Protein AF-A0AAV1ZI00-F1 (afdb_monomer)

Nearest PDB structures (foldseek):
  8e73-assembly1_S3  TM=2.969E-01  e=2.916E+00  Vigna radiata
  5xtb-assembly1_P  TM=3.028E-01  e=4.272E+00  Homo sapiens
  7zmg-assembly1_G  TM=2.239E-01  e=1.990E+00  Thermochaetoides thermophila DSM 1495
  7zd6-assembly1_5  TM=2.646E-01  e=4.272E+00  Ovis aries
  8esw-assembly1_S3  TM=1.887E-01  e=3.108E+00  Drosophila melanogaster

Mean predicted aligned error: 10.59 Å

Secondary structure (DSSP, 8-state):
----TT----GGGS-GGGEEEEEEEEETTTTEEEEEEEEEEEE-TT------TTS-HHHHS----PPPPHHHHHHHHHHHHHHHHHHHHHHHHHHHHT-

Solvent-accessible surface area (backbone atoms only — not comparable to full-atom values): 6340 Å² total; per-residue (Å²): 135,88,86,54,98,80,74,80,80,64,76,83,25,38,58,74,88,37,48,42,46,62,48,77,47,75,40,84,88,80,73,42,78,44,76,46,79,44,96,64,68,40,70,45,96,84,57,65,78,42,48,53,91,94,56,58,68,85,73,28,44,81,77,80,82,61,80,75,52,71,66,60,56,47,51,53,50,53,52,52,53,50,53,50,52,53,50,51,51,55,52,53,50,54,58,54,76,75,106

Foldseek 3Di:
DDDDPPDDDDPVQWDPVQWDQWDWDQDPVVRDIDIDGDPDIDGDPPTDRQDDPPDDPVRSDPPPPDPDDPVVVVVVVVVVVVVVVVVVVVVVVVVVVVD

Radius of gyration: 23.46 Å; Cα contacts (8 Å, |Δi|>4): 67; chains: 1; bounding box: 43×38×74 Å

Structure (mmCIF, N/CA/C/O backbone):
data_AF-A0AAV1ZI00-F1
#
_entry.id   AF-A0AAV1ZI00-F1
#
loop_
_atom_site.group_PDB
_atom_site.id
_atom_site.type_symbol
_atom_site.label_atom_id
_atom_site.label_alt_id
_atom_site.label_comp_id
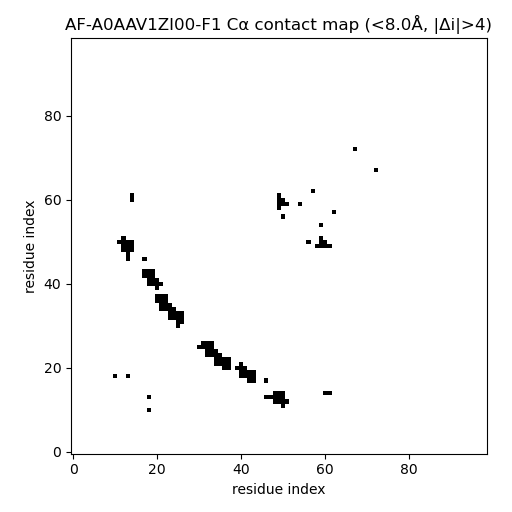_atom_site.label_asym_id
_atom_site.label_entity_id
_atom_site.label_seq_id
_atom_site.pdbx_PDB_ins_code
_atom_site.Cartn_x
_atom_site.Cartn_y
_atom_site.Cartn_z
_atom_site.occupancy
_atom_site.B_iso_or_equiv
_atom_site.auth_seq_id
_atom_site.auth_comp_id
_atom_site.auth_asym_id
_atom_site.auth_atom_id
_atom_site.pdbx_PDB_model_num
ATOM 1 N N . MET A 1 1 ? 12.706 9.751 -22.937 1.00 53.19 1 MET A N 1
ATOM 2 C CA . MET A 1 1 ? 12.880 8.283 -23.031 1.00 53.19 1 MET A CA 1
ATOM 3 C C . MET A 1 1 ? 11.884 7.757 -24.048 1.00 53.19 1 MET A C 1
ATOM 5 O O . MET A 1 1 ? 10.699 7.988 -23.867 1.00 53.19 1 MET A O 1
ATOM 9 N N . HIS A 1 2 ? 12.345 7.114 -25.122 1.00 57.88 2 HIS A N 1
ATOM 10 C CA . HIS A 1 2 ? 11.457 6.448 -26.078 1.00 57.88 2 HIS A CA 1
ATOM 11 C C . HIS A 1 2 ? 11.160 5.035 -25.565 1.00 57.88 2 HIS A C 1
ATOM 13 O O . HIS A 1 2 ? 12.054 4.189 -25.548 1.00 57.88 2 HIS A O 1
ATOM 19 N N . SER A 1 3 ? 9.933 4.773 -25.115 1.00 69.38 3 SER A N 1
ATOM 20 C CA . SER A 1 3 ? 9.495 3.423 -24.757 1.00 69.38 3 SER A CA 1
ATOM 21 C C . SER A 1 3 ? 9.164 2.647 -26.034 1.00 69.38 3 SER A C 1
ATOM 23 O O . SER A 1 3 ? 8.113 2.815 -26.644 1.00 69.38 3 SER A O 1
ATOM 25 N N . THR A 1 4 ? 10.085 1.793 -26.481 1.00 77.88 4 THR A N 1
ATOM 26 C CA . THR A 1 4 ? 9.754 0.786 -27.503 1.00 77.88 4 THR A CA 1
ATOM 27 C C . THR A 1 4 ? 9.128 -0.442 -26.837 1.00 77.88 4 THR A C 1
ATOM 29 O O . THR A 1 4 ? 9.425 -0.737 -25.679 1.00 77.88 4 THR A O 1
ATOM 32 N N . LYS A 1 5 ? 8.274 -1.177 -27.566 1.00 82.12 5 LYS A N 1
ATOM 33 C CA . LYS A 1 5 ? 7.484 -2.323 -27.060 1.00 82.12 5 LYS A CA 1
ATOM 34 C C . LYS A 1 5 ? 8.304 -3.425 -26.368 1.00 82.12 5 LYS A C 1
ATOM 36 O O . LYS A 1 5 ? 7.738 -4.231 -25.639 1.00 82.12 5 LYS A O 1
ATOM 41 N N . ASN A 1 6 ? 9.616 -3.467 -26.598 1.00 85.81 6 ASN A N 1
ATOM 42 C CA . ASN A 1 6 ? 10.498 -4.524 -26.109 1.00 85.81 6 ASN A CA 1
ATOM 43 C C . ASN A 1 6 ? 11.305 -4.128 -24.866 1.00 85.81 6 ASN A C 1
ATOM 45 O O . ASN A 1 6 ? 11.981 -4.984 -24.295 1.00 85.81 6 ASN A O 1
ATOM 49 N N . PHE A 1 7 ? 11.254 -2.866 -24.430 1.00 86.25 7 PHE A N 1
ATOM 50 C CA . PHE A 1 7 ? 11.915 -2.472 -23.191 1.00 86.25 7 PHE A CA 1
ATOM 51 C C . PHE A 1 7 ? 11.128 -2.983 -21.990 1.00 86.25 7 PHE A C 1
ATOM 53 O O . PHE A 1 7 ? 9.928 -2.751 -21.860 1.00 86.25 7 PHE A O 1
ATOM 60 N N . LYS A 1 8 ? 11.836 -3.675 -21.102 1.00 87.75 8 LYS A N 1
ATOM 61 C CA . LYS A 1 8 ? 11.314 -4.164 -19.831 1.00 87.75 8 LYS A CA 1
ATOM 62 C C . LYS A 1 8 ? 12.175 -3.601 -18.710 1.00 87.75 8 LYS A C 1
ATOM 64 O O . LYS A 1 8 ? 13.385 -3.464 -18.866 1.00 87.75 8 LYS A O 1
ATOM 69 N N . VAL A 1 9 ? 11.541 -3.307 -17.586 1.00 89.81 9 VAL A N 1
ATOM 70 C CA . VAL A 1 9 ? 12.194 -2.934 -16.329 1.00 89.81 9 VAL A CA 1
ATOM 71 C C . VAL A 1 9 ? 11.794 -3.955 -15.268 1.00 89.81 9 VAL A C 1
ATOM 73 O O . VAL A 1 9 ? 10.683 -4.486 -15.314 1.00 89.81 9 VAL A O 1
ATOM 76 N N . CYS A 1 10 ? 12.701 -4.287 -14.351 1.00 91.31 10 CYS A N 1
ATOM 77 C CA . CYS A 1 10 ? 12.381 -5.196 -13.251 1.00 91.31 10 CYS A CA 1
ATOM 78 C C . CYS A 1 10 ? 11.549 -4.491 -12.165 1.00 91.31 10 CYS A C 1
ATOM 80 O O . CYS A 1 10 ? 11.467 -3.262 -12.124 1.00 91.31 10 CYS A O 1
ATOM 82 N N . GLU A 1 11 ? 10.954 -5.269 -11.257 1.00 91.56 11 GLU A N 1
ATOM 83 C CA . GLU A 1 11 ? 10.088 -4.742 -10.190 1.00 91.56 11 GLU A CA 1
ATOM 84 C C . GLU A 1 11 ? 10.788 -3.756 -9.239 1.00 91.56 11 GLU A C 1
ATOM 86 O O . GLU A 1 11 ? 10.122 -2.932 -8.623 1.00 91.56 11 GLU A O 1
ATOM 91 N N . LEU A 1 12 ? 12.126 -3.776 -9.174 1.00 91.12 12 LEU A N 1
ATOM 92 C CA . LEU A 1 12 ? 12.928 -2.869 -8.342 1.00 91.12 12 LEU A CA 1
ATOM 93 C C . LEU A 1 12 ? 12.838 -1.399 -8.778 1.00 91.12 12 LEU A C 1
ATOM 95 O O . LEU A 1 12 ? 13.224 -0.509 -8.023 1.00 91.12 12 LEU A O 1
ATOM 99 N N . HIS A 1 13 ? 12.341 -1.141 -9.988 1.00 91.50 13 HIS A N 1
ATOM 100 C CA . HIS A 1 13 ? 12.126 0.213 -10.493 1.00 91.50 13 HIS A CA 1
ATOM 101 C C . HIS A 1 13 ? 10.803 0.840 -10.023 1.00 91.50 13 HIS A C 1
ATOM 103 O O . HIS A 1 13 ? 10.565 2.022 -10.281 1.00 91.50 13 HIS A O 1
ATOM 109 N N . PHE A 1 14 ? 9.953 0.074 -9.335 1.00 91.00 14 PHE A N 1
ATOM 110 C CA . PHE A 1 14 ? 8.647 0.505 -8.837 1.00 91.00 14 PHE A CA 1
ATOM 111 C C . PHE A 1 14 ? 8.638 0.607 -7.310 1.00 91.00 14 PHE A C 1
ATOM 113 O O . PHE A 1 14 ? 9.426 -0.035 -6.614 1.00 91.00 14 PHE A O 1
ATOM 120 N N . ASP A 1 15 ? 7.704 1.394 -6.776 1.00 89.12 15 ASP A N 1
ATOM 121 C CA . ASP A 1 15 ? 7.421 1.385 -5.344 1.00 89.12 15 ASP A CA 1
ATOM 122 C C . ASP A 1 15 ? 6.852 0.007 -4.943 1.00 89.12 15 ASP A C 1
ATOM 124 O O . ASP A 1 15 ? 5.958 -0.508 -5.623 1.00 89.12 15 ASP A O 1
ATOM 128 N N . PRO A 1 16 ? 7.312 -0.612 -3.838 1.00 89.81 16 PRO A N 1
ATOM 129 C CA . PRO A 1 16 ? 6.810 -1.914 -3.403 1.00 89.81 16 PRO A CA 1
ATOM 130 C C . PRO A 1 16 ? 5.290 -1.969 -3.223 1.00 89.81 16 PRO A C 1
ATOM 132 O O . PRO A 1 16 ? 4.700 -3.034 -3.408 1.00 89.81 16 PRO A O 1
ATOM 135 N N . ALA A 1 17 ? 4.657 -0.840 -2.888 1.00 89.62 17 ALA A N 1
ATOM 136 C CA . ALA A 1 17 ? 3.209 -0.745 -2.750 1.00 89.62 17 ALA A CA 1
ATOM 137 C C . ALA A 1 17 ? 2.470 -0.888 -4.086 1.00 89.62 17 ALA A C 1
ATOM 139 O O . ALA A 1 17 ? 1.282 -1.202 -4.071 1.00 89.62 17 ALA A O 1
ATOM 140 N N . ASP A 1 18 ? 3.134 -0.651 -5.217 1.00 92.25 18 ASP A N 1
ATOM 141 C CA . ASP A 1 18 ? 2.555 -0.737 -6.562 1.00 92.25 18 ASP A CA 1
ATOM 142 C C . ASP A 1 18 ?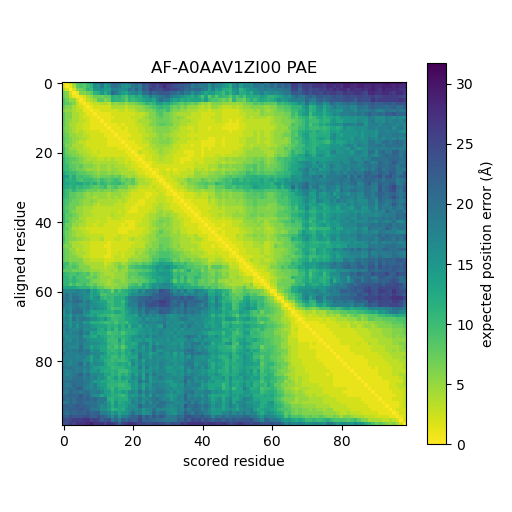 2.724 -2.118 -7.199 1.00 92.25 18 ASP A C 1
ATOM 144 O O . ASP A 1 18 ? 2.161 -2.391 -8.260 1.00 92.25 18 ASP A O 1
ATOM 148 N N . VAL A 1 19 ? 3.412 -3.026 -6.504 1.00 94.69 19 VAL A N 1
ATOM 149 C CA . VAL A 1 19 ? 3.537 -4.437 -6.868 1.00 94.69 19 VAL A CA 1
ATOM 150 C C . VAL A 1 19 ? 2.537 -5.261 -6.048 1.00 94.69 19 VAL A C 1
ATOM 152 O O . VAL A 1 19 ? 2.748 -5.557 -4.869 1.00 94.69 19 VAL A O 1
ATOM 155 N N . ARG A 1 20 ? 1.436 -5.674 -6.682 1.00 95.25 20 ARG A N 1
ATOM 156 C CA . ARG A 1 20 ? 0.424 -6.572 -6.109 1.00 95.25 20 ARG A CA 1
ATOM 157 C C . ARG A 1 20 ? 0.989 -7.990 -5.997 1.00 95.25 20 ARG A C 1
ATOM 159 O O . ARG A 1 20 ? 1.233 -8.653 -7.004 1.00 95.25 20 ARG A O 1
ATOM 166 N N . ARG A 1 21 ? 1.166 -8.460 -4.758 1.00 95.88 21 ARG A N 1
ATOM 167 C CA . ARG A 1 21 ? 1.609 -9.832 -4.425 1.00 95.88 21 ARG A CA 1
ATOM 168 C C . ARG A 1 21 ? 0.494 -10.722 -3.883 1.00 95.88 21 ARG A C 1
ATOM 170 O O . ARG A 1 21 ? 0.646 -11.936 -3.866 1.00 95.88 21 ARG A O 1
ATOM 177 N N . HIS A 1 22 ? -0.623 -10.126 -3.482 1.00 95.62 22 HIS A N 1
ATOM 178 C CA . HIS A 1 22 ? -1.772 -10.832 -2.933 1.00 95.62 22 HIS A CA 1
ATOM 179 C C . HIS A 1 22 ? -3.040 -10.435 -3.687 1.00 95.62 22 HIS A C 1
ATOM 181 O O . HIS A 1 22 ? -3.139 -9.321 -4.206 1.00 95.62 22 HIS A O 1
ATOM 187 N N . SER A 1 23 ? -3.992 -11.359 -3.749 1.00 93.44 23 SER A N 1
ATOM 188 C CA . SER A 1 23 ? -5.365 -11.114 -4.175 1.00 93.44 23 SER A CA 1
ATOM 189 C C . SER A 1 23 ? -6.297 -11.279 -2.990 1.00 93.44 23 SER A C 1
ATOM 191 O O . SER A 1 23 ? -6.140 -12.213 -2.201 1.00 93.44 23 SER A O 1
ATOM 193 N N . GLU A 1 24 ? -7.284 -10.402 -2.910 1.00 94.25 24 GLU A N 1
ATOM 194 C CA . GLU A 1 24 ? -8.301 -10.418 -1.870 1.00 94.25 24 GLU A CA 1
ATOM 195 C C . GLU A 1 24 ? -9.653 -10.771 -2.485 1.00 94.25 24 GLU A C 1
ATOM 197 O O . GLU A 1 24 ? -9.987 -10.331 -3.588 1.00 94.25 24 GLU A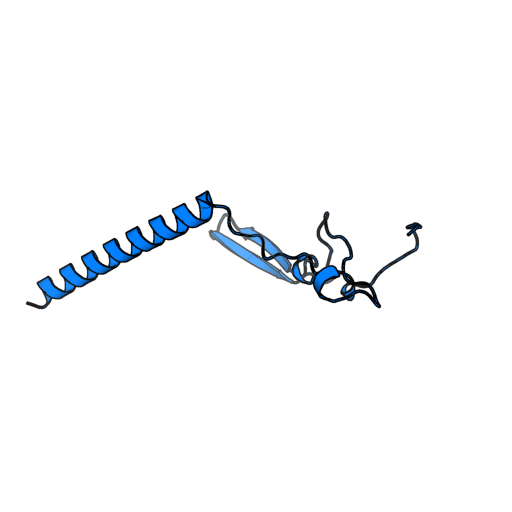 O 1
ATOM 202 N N . TYR A 1 25 ? -10.421 -11.588 -1.776 1.00 94.38 25 TYR A N 1
ATOM 203 C CA . TYR A 1 25 ? -11.778 -11.962 -2.139 1.00 94.38 25 TYR A CA 1
ATOM 204 C C . TYR A 1 25 ? -12.654 -11.927 -0.894 1.00 94.38 25 TYR A C 1
ATOM 206 O O . TYR A 1 25 ? -12.318 -12.519 0.129 1.00 94.38 25 TYR A O 1
ATOM 214 N N . PHE A 1 26 ? -13.785 -11.236 -0.977 1.00 95.75 26 PHE A N 1
ATOM 215 C CA . PHE A 1 26 ? -14.743 -11.195 0.116 1.00 95.75 26 PHE A CA 1
ATOM 216 C C . PHE A 1 26 ? -15.746 -12.342 -0.020 1.00 95.75 26 PHE A C 1
ATOM 218 O O . PHE A 1 26 ? -16.491 -12.410 -1.000 1.00 95.75 26 PHE A O 1
ATOM 225 N N . ASP A 1 27 ? -15.785 -13.229 0.972 1.00 94.88 27 ASP A N 1
ATOM 226 C CA . ASP A 1 27 ? -16.783 -14.289 1.040 1.00 94.88 27 ASP A CA 1
ATOM 227 C C . ASP A 1 27 ? -18.033 -13.792 1.776 1.00 94.88 27 ASP A C 1
ATOM 229 O O . ASP A 1 27 ? -18.070 -13.697 3.004 1.00 94.88 27 ASP A O 1
ATOM 233 N N . ALA A 1 28 ? -19.088 -13.518 1.008 1.00 93.12 28 ALA A N 1
ATOM 234 C CA . ALA A 1 28 ? -20.358 -13.020 1.526 1.00 93.12 28 ALA A CA 1
ATOM 235 C C . ALA A 1 28 ? -21.076 -13.997 2.474 1.00 93.12 28 ALA A C 1
ATOM 237 O O . ALA A 1 28 ? -21.914 -13.565 3.262 1.00 93.12 28 ALA A O 1
ATOM 238 N N . LYS A 1 29 ? -20.778 -15.303 2.420 1.00 93.00 29 LYS A N 1
ATOM 239 C CA . LYS A 1 29 ? -21.435 -16.301 3.281 1.00 93.00 29 LYS A CA 1
ATOM 240 C C . LYS A 1 29 ? -20.821 -16.352 4.672 1.00 93.00 29 LYS A C 1
ATOM 242 O O . LYS A 1 29 ? -21.537 -16.520 5.653 1.00 93.00 29 LYS A O 1
ATOM 247 N N . THR A 1 30 ? -19.498 -16.239 4.754 1.00 91.81 30 THR A N 1
ATOM 248 C CA . THR A 1 30 ? -18.768 -16.275 6.029 1.00 91.81 30 THR A CA 1
ATOM 249 C C . THR A 1 30 ? -18.492 -14.882 6.590 1.00 91.81 30 THR A C 1
ATOM 251 O O . THR A 1 30 ? -18.118 -14.767 7.756 1.00 91.81 30 THR A O 1
ATOM 254 N N . GLY A 1 31 ? -18.669 -13.834 5.778 1.00 93.50 31 GLY A N 1
ATOM 255 C CA . GLY A 1 31 ? -18.352 -12.450 6.127 1.00 93.50 31 GLY A CA 1
ATOM 256 C C . GLY A 1 31 ? -16.849 -12.188 6.249 1.00 93.50 31 GLY A C 1
ATOM 257 O O . GLY A 1 31 ? -16.451 -11.197 6.858 1.00 93.50 31 GLY A O 1
ATOM 258 N N . LYS A 1 32 ? -16.003 -13.085 5.726 1.00 94.19 32 LYS A N 1
ATOM 259 C CA . LYS A 1 32 ? -14.544 -13.017 5.873 1.00 94.19 32 LYS A CA 1
ATOM 260 C C . LYS A 1 32 ? -13.880 -12.527 4.592 1.00 94.19 32 LYS A C 1
ATOM 262 O O . LYS A 1 32 ? -14.257 -12.918 3.488 1.00 94.19 32 LYS A O 1
ATOM 267 N N . LEU A 1 33 ? -12.836 -11.717 4.757 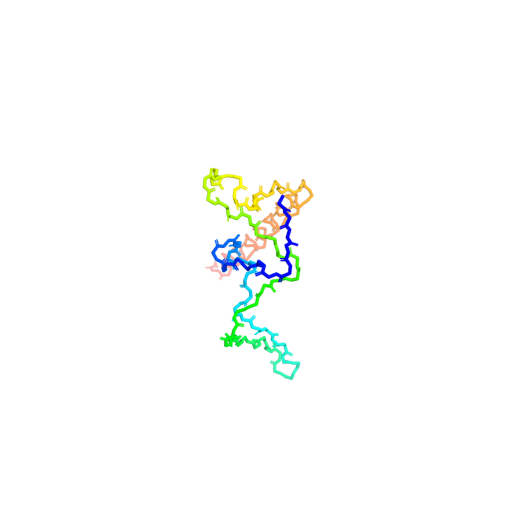1.00 95.44 33 LEU A N 1
ATOM 268 C CA . LEU A 1 33 ? -11.913 -11.381 3.680 1.00 95.44 33 LEU A CA 1
ATOM 269 C C . LEU A 1 33 ? -10.869 -12.495 3.559 1.00 95.44 33 LEU A C 1
ATOM 271 O O . LEU A 1 33 ? -10.128 -12.771 4.501 1.00 95.44 33 LEU A O 1
ATOM 275 N N . LEU A 1 34 ? -10.836 -13.151 2.406 1.00 95.19 34 LEU A N 1
ATOM 276 C CA . LEU A 1 34 ? -9.856 -14.172 2.071 1.00 95.19 34 LEU A CA 1
ATOM 277 C C . LEU A 1 34 ? -8.714 -13.525 1.296 1.00 95.19 34 LEU A C 1
ATOM 279 O O . LEU A 1 34 ? -8.943 -12.858 0.289 1.00 95.19 34 LEU A O 1
ATOM 283 N N . THR A 1 35 ? -7.483 -13.763 1.736 1.00 95.88 35 THR A N 1
ATOM 284 C CA . THR A 1 35 ? -6.278 -13.265 1.069 1.00 95.88 35 THR A CA 1
ATOM 285 C C . THR A 1 35 ? -5.443 -14.446 0.593 1.00 95.88 35 THR A C 1
ATOM 287 O O . THR A 1 35 ? -5.148 -15.356 1.366 1.00 95.88 35 THR A O 1
ATOM 290 N N . ALA A 1 36 ? -5.049 -14.435 -0.679 1.00 95.38 36 ALA A N 1
ATOM 291 C CA . ALA A 1 36 ? -4.203 -15.460 -1.284 1.00 95.38 36 ALA A CA 1
ATOM 292 C C . ALA A 1 36 ? -2.976 -14.826 -1.948 1.00 95.38 36 ALA A C 1
ATOM 294 O O . ALA A 1 36 ? -3.076 -13.769 -2.570 1.00 95.38 36 ALA A O 1
ATOM 295 N N . ALA A 1 37 ? -1.814 -15.471 -1.830 1.00 96.75 37 ALA A N 1
ATOM 296 C CA . ALA A 1 37 ? -0.599 -15.040 -2.515 1.00 96.75 37 ALA A CA 1
ATOM 297 C C . ALA A 1 37 ? -0.672 -15.369 -4.014 1.00 96.75 37 ALA A C 1
ATOM 299 O O . ALA A 1 37 ? -1.080 -16.462 -4.410 1.00 96.75 37 ALA A O 1
ATOM 300 N N . LEU A 1 38 ? -0.256 -14.425 -4.855 1.00 95.19 38 LEU A N 1
ATOM 301 C CA . LEU A 1 38 ? -0.155 -14.622 -6.296 1.00 95.19 38 LEU A CA 1
ATOM 302 C C . LEU A 1 38 ? 1.139 -15.368 -6.627 1.00 95.19 38 LEU A C 1
ATOM 304 O O . LEU A 1 38 ? 2.212 -14.992 -6.164 1.00 95.19 38 LEU A O 1
ATOM 308 N N . SER A 1 39 ? 1.053 -16.377 -7.497 1.00 95.12 39 SER A N 1
ATOM 309 C CA . SER A 1 39 ? 2.239 -17.074 -8.021 1.00 95.12 39 SER A CA 1
ATOM 310 C C . SER A 1 39 ? 3.152 -16.151 -8.832 1.00 95.12 39 SER A C 1
ATOM 312 O O . SER A 1 39 ? 4.365 -16.332 -8.851 1.00 95.12 39 SER A O 1
ATOM 314 N N . GLN A 1 40 ? 2.564 -15.151 -9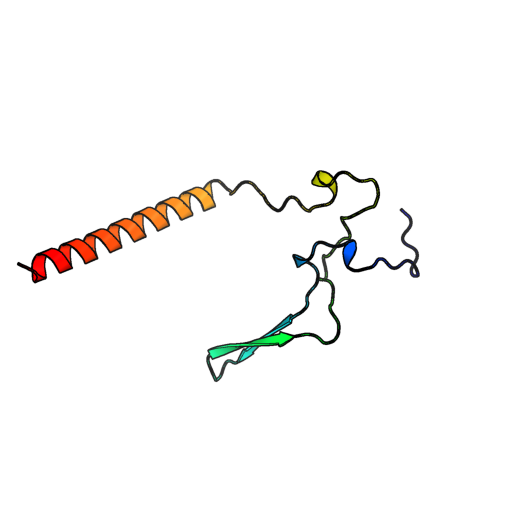.493 1.00 93.69 40 GLN A N 1
ATOM 315 C CA . GLN A 1 40 ? 3.268 -14.107 -10.224 1.00 93.69 40 GLN A CA 1
ATOM 316 C C . GLN A 1 40 ? 2.795 -12.735 -9.732 1.00 93.69 40 GLN A C 1
ATOM 318 O O . GLN A 1 40 ? 1.607 -12.419 -9.881 1.00 93.69 40 GLN A O 1
ATOM 323 N N . PRO A 1 41 ? 3.694 -11.914 -9.158 1.00 94.75 41 PRO A N 1
ATOM 324 C CA . PRO A 1 41 ? 3.391 -10.531 -8.824 1.00 94.75 41 PRO A CA 1
ATOM 325 C C . PRO A 1 41 ? 2.959 -9.742 -10.061 1.00 94.75 41 PRO A C 1
ATOM 327 O O . PRO A 1 41 ? 3.444 -9.978 -11.170 1.00 94.75 41 PRO A O 1
ATOM 330 N N . ARG A 1 42 ? 2.047 -8.788 -9.874 1.00 94.75 42 ARG A N 1
ATOM 331 C CA . ARG A 1 42 ? 1.548 -7.919 -10.949 1.00 94.75 42 ARG A CA 1
ATOM 332 C C . ARG A 1 42 ? 1.668 -6.465 -10.534 1.00 94.75 42 ARG A C 1
ATOM 334 O O . ARG A 1 42 ? 1.513 -6.144 -9.361 1.00 94.75 42 ARG A O 1
ATOM 341 N N . LEU A 1 43 ? 1.906 -5.580 -11.489 1.00 94.50 43 LEU A N 1
ATOM 342 C CA . LEU A 1 43 ? 1.825 -4.146 -11.236 1.00 94.50 43 LEU A CA 1
ATOM 343 C C . LEU A 1 43 ? 0.359 -3.714 -11.102 1.00 94.50 43 LEU A C 1
ATOM 345 O O . LEU A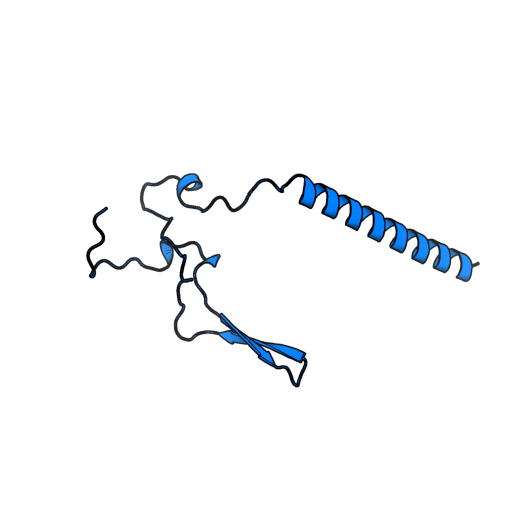 1 43 ? -0.533 -4.347 -11.672 1.00 94.50 43 LEU A O 1
ATOM 349 N N . LYS A 1 44 ? 0.104 -2.653 -10.334 1.00 93.69 44 LYS A N 1
ATOM 350 C CA . LYS A 1 44 ? -1.161 -1.912 -10.434 1.00 93.69 44 LYS A CA 1
ATOM 351 C C . LYS A 1 44 ? -1.270 -1.264 -11.815 1.00 93.69 44 LYS A C 1
ATOM 353 O O . LYS A 1 44 ? -0.252 -0.953 -12.426 1.00 93.69 44 LYS A O 1
ATOM 358 N N . ASP A 1 45 ? -2.498 -1.013 -12.254 1.00 91.94 45 ASP A N 1
ATOM 359 C CA . ASP A 1 45 ? -2.768 -0.461 -13.587 1.00 91.94 45 ASP A CA 1
ATOM 360 C C . ASP A 1 45 ? -2.128 0.928 -13.787 1.00 91.94 45 ASP A C 1
ATOM 362 O O . ASP A 1 45 ? -1.585 1.206 -14.851 1.00 91.94 45 ASP A O 1
ATOM 366 N N . ASP A 1 46 ? -2.075 1.741 -12.725 1.00 90.75 46 ASP A N 1
ATOM 367 C CA . ASP A 1 46 ? -1.482 3.089 -12.737 1.00 90.75 46 ASP A CA 1
ATOM 368 C C . ASP A 1 46 ? -0.015 3.131 -12.258 1.00 90.75 46 ASP A C 1
ATOM 370 O O . ASP A 1 46 ? 0.523 4.200 -11.963 1.00 90.75 46 ASP A O 1
ATOM 374 N N . ALA A 1 47 ? 0.647 1.978 -12.113 1.00 90.88 47 ALA A N 1
ATOM 375 C CA . ALA A 1 47 ? 2.020 1.928 -11.619 1.00 90.88 47 ALA A CA 1
ATOM 376 C C . ALA A 1 47 ? 3.009 2.488 -12.654 1.00 90.88 47 ALA A C 1
ATOM 378 O O . ALA A 1 47 ? 3.110 1.991 -13.777 1.00 90.88 47 ALA A O 1
ATOM 379 N N . VAL A 1 48 ? 3.814 3.470 -12.246 1.00 89.31 48 VAL A N 1
ATOM 380 C CA . VAL A 1 48 ? 4.864 4.074 -13.081 1.00 89.31 48 VAL A CA 1
ATOM 381 C C . VAL A 1 48 ? 6.225 3.829 -12.422 1.00 89.31 48 VAL A C 1
ATOM 383 O O . VAL A 1 48 ? 6.341 4.000 -11.207 1.00 89.31 48 VAL A O 1
ATOM 386 N N . PRO A 1 49 ? 7.271 3.429 -13.173 1.00 89.06 49 PRO A N 1
ATOM 387 C CA . PRO A 1 49 ? 8.601 3.284 -12.601 1.00 89.06 49 PRO A CA 1
ATOM 388 C C . PRO A 1 49 ? 9.114 4.648 -12.136 1.00 89.06 49 PRO A C 1
ATOM 390 O O . PRO A 1 49 ? 9.086 5.623 -12.889 1.00 89.06 49 PRO A O 1
ATOM 393 N N . SER A 1 50 ? 9.585 4.711 -10.896 1.00 87.19 50 SER A N 1
ATOM 394 C CA . SER A 1 50 ? 10.059 5.945 -10.264 1.00 87.19 50 SER A CA 1
ATOM 395 C C . SER A 1 50 ? 11.509 5.844 -9.793 1.00 87.19 50 SER A C 1
ATOM 397 O O . SER A 1 50 ? 12.168 6.863 -9.608 1.00 87.19 50 SER A O 1
ATOM 399 N N . VAL A 1 51 ? 12.048 4.632 -9.637 1.00 87.44 51 VAL A N 1
ATOM 400 C CA . VAL A 1 51 ? 13.427 4.421 -9.186 1.00 87.44 51 VAL A CA 1
ATOM 401 C C . VAL A 1 51 ? 14.344 4.278 -10.394 1.00 87.44 51 VAL A C 1
ATOM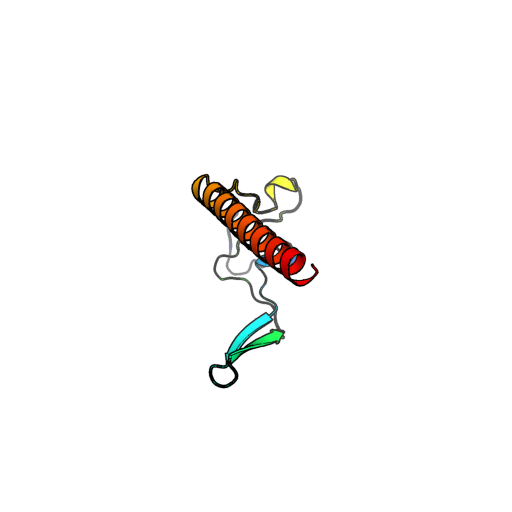 403 O O . VAL A 1 51 ? 14.312 3.269 -11.093 1.00 87.44 51 VAL A O 1
ATOM 406 N N . PHE A 1 52 ? 15.191 5.280 -10.631 1.00 85.06 52 PHE A N 1
ATOM 407 C CA . PHE A 1 52 ? 16.157 5.290 -11.730 1.00 85.06 52 PHE A CA 1
ATOM 408 C C . PHE A 1 52 ? 17.593 5.408 -11.202 1.00 85.06 52 PHE A C 1
ATOM 410 O O . PHE A 1 52 ? 17.835 6.127 -10.227 1.00 85.06 52 PHE A O 1
ATOM 417 N N . PRO A 1 53 ? 18.562 4.711 -11.821 1.00 85.56 53 PRO A N 1
ATOM 418 C CA . PRO A 1 53 ? 19.959 4.792 -11.411 1.00 85.56 53 PRO A CA 1
ATOM 419 C C . PRO A 1 53 ? 20.493 6.221 -11.580 1.00 85.56 53 PRO A C 1
ATOM 421 O O . PRO A 1 53 ? 20.212 6.883 -12.575 1.00 85.56 53 PRO A O 1
ATOM 424 N N . GLY A 1 54 ? 21.268 6.695 -10.601 1.00 85.56 54 GLY A N 1
ATOM 425 C CA . GLY A 1 54 ? 21.839 8.048 -10.609 1.00 85.56 54 GLY A CA 1
ATOM 426 C C . GLY A 1 54 ? 20.869 9.167 -10.208 1.00 85.56 54 GLY A C 1
ATOM 427 O O . GLY A 1 54 ? 21.291 10.318 -10.122 1.00 85.56 54 GLY A O 1
ATOM 428 N N . CYS A 1 55 ? 19.601 8.856 -9.915 1.00 83.44 55 CYS A N 1
ATOM 429 C CA . CYS A 1 55 ? 18.650 9.831 -9.386 1.00 83.44 55 CYS A CA 1
ATOM 430 C C . CYS A 1 55 ? 18.678 9.868 -7.847 1.00 83.44 55 CYS A C 1
ATOM 432 O O . CYS A 1 55 ? 18.705 8.815 -7.203 1.00 83.44 55 CYS A O 1
ATOM 434 N N . PRO A 1 56 ? 18.622 11.060 -7.226 1.00 84.81 56 PRO A N 1
ATOM 435 C CA . PRO A 1 56 ? 18.524 11.179 -5.778 1.00 84.81 56 PRO A CA 1
ATOM 436 C C . PRO A 1 56 ? 17.271 10.507 -5.208 1.00 84.81 56 PRO A C 1
ATOM 438 O O . PRO A 1 56 ? 16.187 10.582 -5.788 1.00 84.81 56 PRO A O 1
ATOM 441 N N . THR A 1 57 ? 17.390 9.919 -4.016 1.00 76.69 57 THR A N 1
ATOM 442 C CA . THR A 1 57 ? 16.320 9.118 -3.397 1.00 76.69 57 THR A CA 1
ATOM 443 C C . THR A 1 57 ? 15.009 9.886 -3.201 1.00 76.69 57 THR A C 1
ATOM 445 O O . THR A 1 57 ? 13.931 9.309 -3.354 1.00 76.69 57 THR A O 1
ATOM 448 N N . TYR A 1 58 ? 15.087 11.193 -2.934 1.00 78.06 58 TYR A N 1
ATOM 449 C CA . TYR A 1 58 ? 13.929 12.080 -2.774 1.00 78.06 58 TYR A CA 1
ATOM 450 C C . TYR A 1 58 ? 13.160 12.345 -4.080 1.00 78.06 58 TYR A C 1
ATOM 452 O O . TYR A 1 58 ? 12.007 12.758 -4.019 1.00 78.06 58 TYR A O 1
ATOM 460 N N . MET A 1 59 ? 13.774 12.108 -5.246 1.00 74.75 59 MET A N 1
ATOM 461 C CA . MET A 1 59 ? 13.101 12.152 -6.552 1.00 74.75 59 MET A CA 1
ATOM 462 C C . MET A 1 59 ? 12.606 10.777 -7.008 1.00 74.75 59 MET A C 1
ATOM 464 O O . MET A 1 59 ? 11.749 10.698 -7.879 1.00 74.75 59 MET A O 1
ATOM 468 N N . THR A 1 60 ? 13.142 9.693 -6.435 1.00 76.75 60 THR A N 1
ATOM 469 C CA . THR A 1 60 ? 12.798 8.321 -6.848 1.00 76.75 60 THR A CA 1
ATOM 470 C C . THR A 1 60 ? 11.577 7.7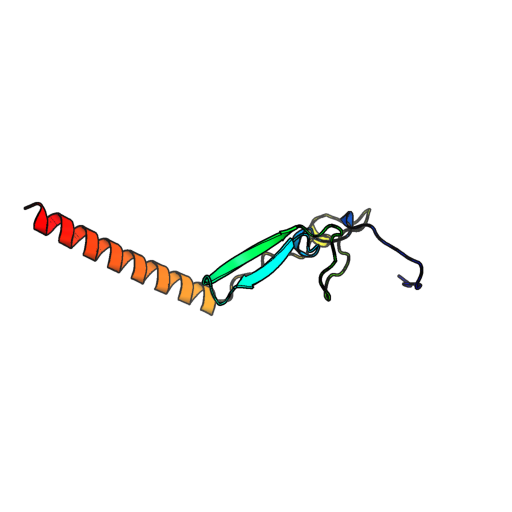26 -6.158 1.00 76.75 60 THR A C 1
ATOM 472 O O . THR A 1 60 ? 11.013 6.739 -6.626 1.00 76.75 60 THR A O 1
ATOM 475 N N . LYS A 1 61 ? 11.179 8.280 -5.014 1.00 68.38 61 LYS A N 1
ATOM 476 C CA . LYS A 1 61 ? 10.011 7.816 -4.267 1.00 68.38 61 LYS A CA 1
ATOM 477 C C . LYS A 1 61 ? 8.845 8.731 -4.595 1.00 68.38 61 LYS A C 1
ATOM 479 O O . LYS A 1 61 ? 9.008 9.951 -4.567 1.00 68.38 61 LYS A O 1
ATOM 484 N N . SER A 1 62 ? 7.667 8.163 -4.852 1.00 65.31 62 SER A N 1
ATOM 485 C CA . SER A 1 62 ? 6.450 8.963 -4.752 1.00 65.31 62 SER A CA 1
ATOM 486 C C . SER A 1 62 ? 6.410 9.490 -3.316 1.00 65.31 62 SER A C 1
ATOM 488 O O . SER A 1 62 ? 6.440 8.718 -2.356 1.00 65.31 62 SER A O 1
ATOM 490 N N . ASN A 1 63 ? 6.492 10.809 -3.137 1.00 61.56 63 ASN A N 1
AT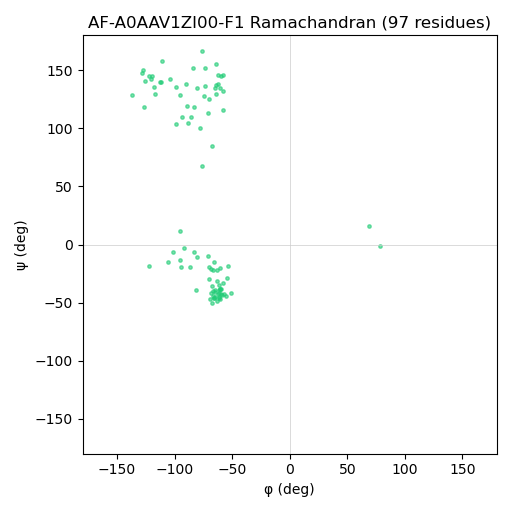OM 491 C CA . ASN A 1 63 ? 6.417 11.423 -1.814 1.00 61.56 63 ASN A CA 1
ATOM 492 C C . ASN A 1 63 ? 4.988 11.216 -1.293 1.00 61.56 63 ASN A C 1
ATOM 494 O O . ASN A 1 63 ? 4.117 12.062 -1.466 1.00 61.56 63 ASN A O 1
ATOM 498 N N . LYS A 1 64 ? 4.730 10.049 -0.690 1.00 62.31 64 LYS A N 1
ATOM 499 C CA . LYS A 1 64 ? 3.421 9.684 -0.128 1.00 62.31 64 LYS A CA 1
ATOM 500 C C . LYS A 1 64 ? 3.087 10.479 1.130 1.00 62.31 64 LYS A C 1
ATOM 502 O O . LYS A 1 64 ? 1.954 10.430 1.595 1.00 62.31 64 LYS A O 1
ATOM 507 N N . THR A 1 65 ? 4.041 11.232 1.676 1.00 63.69 65 THR A N 1
ATOM 508 C CA . THR A 1 65 ? 3.789 12.197 2.747 1.00 63.69 65 THR A CA 1
ATOM 509 C C . THR A 1 65 ? 3.120 13.439 2.159 1.00 63.69 65 THR A C 1
ATOM 511 O O . THR A 1 65 ? 3.710 14.519 2.091 1.00 63.69 65 THR A O 1
ATOM 514 N N . SER A 1 66 ? 1.884 13.277 1.689 1.00 70.25 66 SER A N 1
ATOM 515 C CA . SER A 1 66 ? 1.009 14.414 1.435 1.00 70.25 66 SER A CA 1
ATOM 516 C C . SER A 1 66 ? 0.731 15.087 2.770 1.00 70.25 66 SER A C 1
ATOM 518 O O . SER A 1 66 ? 0.471 14.411 3.767 1.00 70.25 66 SER A O 1
ATOM 520 N N . ARG A 1 67 ? 0.759 16.422 2.800 1.00 79.75 67 ARG A N 1
ATOM 521 C CA . ARG A 1 67 ? 0.177 17.138 3.935 1.00 79.75 67 ARG A CA 1
ATOM 522 C C . ARG A 1 67 ? -1.284 16.722 4.041 1.00 79.75 67 ARG A C 1
ATOM 524 O O . ARG A 1 67 ? -1.993 16.676 3.035 1.00 79.75 67 ARG A O 1
ATOM 531 N N . GLU A 1 68 ? -1.697 16.380 5.252 1.00 86.38 68 GLU A N 1
ATOM 532 C CA . GLU A 1 68 ? -3.094 16.105 5.535 1.00 86.38 68 GLU A CA 1
ATOM 533 C C . GLU A 1 68 ? -3.923 17.356 5.230 1.00 86.38 68 GLU A C 1
ATOM 535 O O . GLU A 1 68 ? -3.518 18.477 5.560 1.00 86.38 68 GLU A O 1
ATOM 540 N N . ALA A 1 69 ? -5.051 17.166 4.545 1.00 89.19 69 ALA A N 1
ATOM 541 C CA . ALA A 1 69 ? -5.961 18.260 4.253 1.00 89.19 69 ALA A CA 1
ATOM 542 C C . ALA A 1 69 ? -6.499 18.848 5.573 1.00 89.19 69 ALA A C 1
ATOM 544 O O . ALA A 1 69 ? -6.702 18.087 6.523 1.00 89.19 69 ALA A O 1
ATOM 545 N N . PRO A 1 70 ? -6.748 20.169 5.647 1.00 93.12 70 PRO A N 1
ATOM 546 C CA . PRO A 1 70 ? -7.258 20.806 6.861 1.00 93.12 70 PRO A CA 1
ATOM 547 C C . PRO A 1 70 ? -8.493 20.105 7.439 1.00 93.12 70 PRO A C 1
ATOM 549 O O . PRO A 1 70 ? -8.538 19.883 8.645 1.00 93.12 70 PRO A O 1
ATOM 552 N N . ASP A 1 71 ? -9.421 19.684 6.576 1.00 94.25 71 ASP A N 1
ATOM 553 C CA . ASP A 1 71 ? -10.674 19.035 6.976 1.00 94.25 71 ASP A CA 1
ATOM 554 C C . ASP A 1 71 ? -10.435 17.668 7.626 1.00 94.25 71 ASP A C 1
ATOM 556 O O . ASP A 1 71 ? -10.934 17.407 8.713 1.00 94.25 71 ASP A O 1
ATOM 560 N N . LYS A 1 72 ? -9.579 16.829 7.025 1.00 92.06 72 LYS A N 1
ATOM 561 C CA . LYS A 1 72 ? -9.212 15.517 7.592 1.00 92.06 72 LYS A CA 1
ATOM 562 C C . LYS A 1 72 ? -8.525 15.656 8.946 1.00 92.06 72 LYS A C 1
ATOM 564 O O . LYS A 1 72 ? -8.796 14.906 9.878 1.00 92.06 72 LYS A O 1
ATOM 569 N N . LYS A 1 73 ? -7.673 16.676 9.075 1.00 93.62 73 LYS A N 1
ATOM 570 C CA . LYS A 1 73 ? -7.011 16.988 10.340 1.00 93.62 73 LYS A CA 1
ATOM 571 C C . LYS A 1 73 ? -8.000 17.474 11.404 1.00 93.62 73 LYS A C 1
ATOM 573 O O . LYS A 1 73 ? -7.779 17.213 12.585 1.00 93.62 73 LYS A O 1
ATOM 578 N N . ALA A 1 74 ? -9.036 18.218 11.015 1.00 95.12 74 ALA A N 1
ATOM 579 C CA . ALA A 1 74 ? -10.100 18.636 11.923 1.00 95.12 74 ALA A CA 1
ATOM 580 C C . ALA A 1 74 ? -10.929 17.427 12.379 1.00 95.12 74 ALA A C 1
ATOM 582 O O . ALA A 1 74 ? -11.029 17.196 13.580 1.00 95.12 74 ALA A O 1
ATOM 583 N N . GLU A 1 75 ? -11.382 16.596 11.440 1.00 96.06 75 GLU A N 1
ATOM 584 C CA . GLU A 1 75 ? -12.124 15.357 11.706 1.00 96.06 75 GLU A CA 1
ATOM 585 C C . GLU A 1 75 ? -11.350 14.411 12.638 1.00 96.06 75 GLU A C 1
ATOM 587 O O . GLU A 1 75 ? -11.898 13.905 13.617 1.00 96.06 75 GLU A O 1
ATOM 592 N N . SER A 1 76 ? -10.044 14.230 12.410 1.00 93.81 76 SER A N 1
ATOM 593 C CA . SER A 1 76 ? -9.209 13.415 13.297 1.00 93.81 76 SER A CA 1
ATOM 594 C C . SER A 1 76 ? -9.193 13.962 14.726 1.00 93.81 76 SER A C 1
ATOM 596 O O . SER A 1 76 ? -9.323 13.190 15.674 1.00 93.81 76 SER A O 1
ATOM 598 N N . LYS A 1 77 ? -9.090 15.280 14.914 1.00 96.19 77 LYS A N 1
ATOM 599 C CA . LYS A 1 77 ? -9.139 15.870 16.260 1.00 96.19 77 LYS A CA 1
ATOM 600 C C . LYS A 1 77 ? -10.497 15.674 16.922 1.00 96.19 77 LYS A C 1
ATOM 602 O O . LYS A 1 77 ? -10.536 15.266 18.075 1.00 96.19 77 LYS A O 1
ATOM 607 N N . GLU A 1 78 ? -11.579 15.913 16.188 1.00 96.94 78 GLU A N 1
ATOM 608 C CA . GLU A 1 78 ? -12.941 15.714 16.692 1.00 96.94 78 GLU A CA 1
ATOM 609 C C . GLU A 1 78 ? -13.161 14.259 17.125 1.00 96.94 78 GLU A C 1
ATOM 611 O O . GLU A 1 78 ? -13.666 14.012 18.218 1.00 96.94 78 GLU A O 1
ATOM 616 N N . SER A 1 79 ? -12.702 13.290 16.325 1.00 96.69 79 SER A N 1
ATOM 617 C CA . SER A 1 79 ? -12.794 11.866 16.669 1.00 96.69 79 SER A CA 1
ATOM 618 C C . SER A 1 79 ? -12.021 11.514 17.948 1.00 96.69 79 SER A C 1
ATOM 620 O O . SER A 1 79 ? -12.550 10.812 18.810 1.00 96.69 79 SER A O 1
ATOM 622 N N . LEU A 1 80 ? -10.819 12.074 18.127 1.00 97.56 80 LEU A N 1
ATOM 623 C CA . LEU A 1 80 ? -10.008 11.881 19.333 1.00 97.56 80 LEU A CA 1
ATOM 624 C C . LEU A 1 80 ? -10.675 12.483 20.576 1.00 97.56 80 LEU A C 1
ATOM 626 O O . LEU A 1 80 ? -10.632 11.888 21.656 1.00 97.56 80 LEU A O 1
ATOM 630 N N . ASP A 1 81 ? -11.299 13.652 20.438 1.00 97.88 81 ASP A N 1
ATOM 631 C CA . ASP A 1 81 ? -12.008 14.307 21.537 1.00 97.88 81 ASP A CA 1
ATOM 632 C C . ASP A 1 81 ? -13.242 13.494 21.966 1.00 97.88 81 ASP A C 1
ATOM 634 O O . ASP A 1 81 ? -13.483 13.320 23.167 1.00 97.88 81 ASP A O 1
ATOM 638 N N . VAL A 1 82 ? -13.979 12.926 21.005 1.00 97.94 82 VAL A N 1
ATOM 639 C CA . VAL A 1 82 ? -15.113 12.025 21.270 1.00 97.94 82 VAL A CA 1
ATOM 640 C C . VAL A 1 82 ? -14.654 10.750 21.978 1.00 97.94 82 VAL A C 1
ATOM 642 O O . VAL A 1 82 ? -15.222 10.392 23.011 1.00 97.94 82 VAL A O 1
ATOM 645 N N . GLU A 1 83 ? -13.609 10.082 21.483 1.00 98.00 83 GLU A N 1
ATOM 646 C CA . GLU A 1 83 ? -13.053 8.878 22.120 1.00 98.00 83 GLU A CA 1
ATOM 647 C C . GLU A 1 83 ? -12.624 9.149 23.563 1.00 98.00 83 GLU A C 1
ATOM 649 O O . GLU A 1 83 ? -12.935 8.376 24.475 1.00 98.00 83 GLU A O 1
ATOM 654 N N . LYS A 1 84 ? -11.971 10.289 23.800 1.00 98.38 84 LYS A N 1
ATOM 655 C CA . LYS A 1 84 ? -11.559 10.699 25.142 1.00 98.38 84 LYS A CA 1
ATOM 656 C C . LYS A 1 84 ? -12.757 10.915 26.069 1.00 98.38 84 LYS A C 1
ATOM 658 O O . LYS A 1 84 ? -12.713 10.486 27.222 1.00 98.38 84 LYS A O 1
ATOM 663 N N . ALA A 1 85 ? -13.825 11.551 25.590 1.00 98.12 85 ALA A N 1
ATOM 664 C CA . ALA A 1 85 ? -15.043 11.765 26.372 1.00 98.12 85 ALA A CA 1
ATOM 665 C C . ALA A 1 85 ? -15.753 10.446 26.726 1.00 98.12 85 ALA A C 1
ATOM 667 O O . ALA A 1 85 ? -16.207 10.267 27.862 1.00 98.12 85 ALA A O 1
ATOM 668 N N . LEU A 1 86 ? -15.805 9.502 25.781 1.00 98.06 86 LEU A N 1
ATOM 669 C CA . LEU A 1 86 ? -16.337 8.158 26.017 1.00 98.06 86 LEU A CA 1
ATOM 670 C C . LEU A 1 86 ? -15.520 7.425 27.084 1.00 98.06 86 LEU A C 1
ATOM 672 O O . LEU A 1 86 ? -16.093 6.879 28.027 1.00 98.06 86 LEU A O 1
ATOM 676 N N . GLN A 1 87 ? -14.191 7.475 26.983 1.00 98.12 87 GLN A N 1
ATOM 677 C CA . GLN A 1 87 ? -13.297 6.836 27.944 1.00 98.12 87 GLN A CA 1
ATOM 678 C C . GLN A 1 87 ? -13.483 7.404 29.359 1.00 98.12 87 GLN A C 1
ATOM 680 O O . GLN A 1 87 ? -13.667 6.643 30.306 1.00 98.12 87 GLN A O 1
ATOM 685 N N . LEU A 1 88 ? -13.538 8.734 29.494 1.00 97.94 88 LEU A N 1
ATOM 686 C CA . LEU A 1 88 ? -13.787 9.400 30.778 1.00 97.94 88 LEU A CA 1
ATOM 687 C C . LEU A 1 88 ? -15.136 9.007 31.391 1.00 97.94 88 LEU A C 1
ATOM 689 O O . LEU A 1 88 ? -15.235 8.827 32.603 1.00 97.94 88 LEU A O 1
ATOM 693 N N . SER A 1 89 ? -16.167 8.850 30.560 1.00 97.50 89 SER A N 1
ATOM 694 C CA . SER A 1 89 ? -17.498 8.433 31.012 1.00 97.50 89 SER A CA 1
ATOM 695 C C . SER A 1 89 ? -17.484 6.998 31.546 1.00 97.50 89 SER A C 1
ATOM 697 O O . SER A 1 89 ? -18.036 6.726 32.612 1.00 97.50 89 SER A O 1
ATOM 699 N N . ILE A 1 90 ? -16.808 6.089 30.836 1.00 97.94 90 ILE A N 1
ATOM 700 C CA . ILE A 1 90 ? -16.625 4.694 31.257 1.00 97.94 90 ILE A CA 1
ATOM 701 C C . ILE A 1 90 ? -15.860 4.629 32.581 1.00 97.94 90 ILE A C 1
ATOM 703 O O . ILE A 1 90 ? -16.246 3.882 33.482 1.00 97.94 90 ILE A O 1
ATOM 707 N N . ASP A 1 91 ? -14.784 5.398 32.707 1.00 97.44 91 ASP A N 1
ATOM 708 C CA . ASP A 1 91 ? -13.940 5.379 33.898 1.00 97.44 91 ASP A CA 1
ATOM 709 C C . ASP A 1 91 ? -14.679 5.971 35.108 1.00 97.44 91 ASP A C 1
ATOM 711 O O . ASP A 1 91 ? -14.700 5.353 36.172 1.00 97.44 91 ASP A O 1
ATOM 715 N N . SER A 1 92 ? -15.419 7.071 34.922 1.00 96.88 92 SER A N 1
ATOM 716 C CA . SER A 1 92 ? -16.276 7.638 35.970 1.00 96.88 92 SER A CA 1
ATOM 717 C C . SER A 1 92 ? -17.367 6.670 36.436 1.00 96.88 92 SER A C 1
ATOM 719 O O . SER A 1 92 ? -17.683 6.644 37.625 1.00 96.88 92 SER A O 1
ATOM 721 N N . PHE A 1 93 ? -17.963 5.893 35.527 1.00 96.81 93 PHE A N 1
ATOM 722 C CA . PHE A 1 93 ? -18.963 4.886 35.885 1.00 96.81 93 PHE A CA 1
ATOM 723 C C . PHE A 1 93 ? -18.344 3.761 36.725 1.00 96.81 93 PHE A C 1
ATOM 725 O O . PHE A 1 93 ? -18.874 3.403 37.775 1.00 96.81 93 PHE A O 1
ATOM 732 N N . LYS A 1 94 ? -17.176 3.252 36.313 1.00 96.50 94 LYS A N 1
ATOM 733 C CA . LYS A 1 94 ? -16.437 2.229 37.072 1.00 96.50 94 LYS A CA 1
ATOM 734 C C . LYS A 1 94 ? -16.044 2.712 38.465 1.00 96.50 94 LYS A C 1
ATOM 736 O O . LYS A 1 94 ? -16.063 1.923 39.405 1.00 96.50 94 LYS A O 1
ATOM 741 N N . ASP A 1 95 ? -15.656 3.976 38.597 1.00 96.00 95 ASP A N 1
ATOM 742 C CA . ASP A 1 95 ? -15.281 4.558 39.886 1.00 96.00 95 ASP A CA 1
ATOM 743 C C . ASP A 1 95 ? -16.486 4.745 40.814 1.00 96.00 95 ASP A C 1
ATOM 745 O O . ASP A 1 95 ? -16.334 4.654 42.033 1.00 96.00 95 ASP A O 1
ATOM 749 N N . TYR A 1 96 ? -17.679 4.971 40.254 1.00 93.69 96 TYR A N 1
ATOM 750 C CA . TYR A 1 96 ? -18.927 4.980 41.013 1.00 93.69 96 TYR A CA 1
ATOM 751 C C . TYR A 1 96 ? -19.298 3.579 41.510 1.00 93.69 96 TYR A C 1
ATOM 753 O O . TYR A 1 96 ? -19.571 3.427 42.692 1.00 93.69 96 TYR A O 1
ATOM 761 N N . GLU A 1 97 ? -19.244 2.551 40.657 1.00 92.69 97 GLU A N 1
ATOM 762 C CA . GLU A 1 97 ? -19.587 1.176 41.067 1.00 92.69 97 GLU A CA 1
ATOM 763 C C . GLU A 1 97 ? -18.609 0.557 42.076 1.00 92.69 97 GLU A C 1
ATOM 765 O O . GLU A 1 97 ? -18.953 -0.396 42.773 1.00 92.69 97 GLU A O 1
ATOM 770 N N . LYS A 1 98 ? -17.376 1.066 42.156 1.00 86.06 98 LYS A N 1
ATOM 771 C CA . LYS A 1 98 ? -16.385 0.622 43.149 1.00 86.06 98 LYS A CA 1
ATOM 772 C C . LYS A 1 98 ? -16.578 1.244 44.537 1.00 86.06 98 LYS A C 1
ATOM 774 O O . LYS A 1 98 ? -15.875 0.822 45.458 1.00 86.06 98 LYS A O 1
ATOM 779 N N . LYS A 1 99 ? -17.433 2.260 44.678 1.00 61.50 99 LYS A N 1
ATOM 780 C CA . LYS A 1 99 ? -17.774 2.899 45.958 1.00 61.50 99 LYS A CA 1
ATOM 781 C C . LYS A 1 99 ? -19.041 2.299 46.544 1.00 61.50 99 LYS A C 1
ATOM 783 O O . LYS A 1 99 ? -19.066 2.183 47.788 1.00 61.50 99 LYS A O 1
#

pLDDT: mean 89.03, std 10.21, range [53.19, 98.38]

Organism: NCBI:txid280406

Sequence (99 aa):
MHSTKNFKVCELHFDPADVRRHSEYFDAKTGKLLTAALSQPRLKDDAVPSVFPGCPTYMTKSNKTSREAPDKKAESKESLDVEKALQLSIDSFKDYEKK